Protein AF-A0A1H8UIX2-F1 (afdb_monomer_lite)

InterPro domains:
  IPR007048 IraD/Gp25-like [PF04965] (31-117)
  IPR017737 Type VI secretion system protein TssE1-like [TIGR03357] (7-130)

Organism: NCBI:txid406100

pLDDT: mean 77.69, std 15.23, range [30.88, 94.88]

Structure (mmCIF, N/CA/C/O backbone):
data_AF-A0A1H8UIX2-F1
#
_entry.id   AF-A0A1H8UIX2-F1
#
loop_
_atom_site.group_PDB
_atom_site.id
_atom_site.type_symbol
_atom_site.label_atom_id
_atom_site.label_alt_id
_atom_site.label_comp_id
_atom_site.label_asym_id
_atom_site.label_entity_id
_atom_site.label_seq_id
_atom_site.pdbx_PDB_ins_code
_atom_site.Cartn_x
_atom_site.Cartn_y
_atom_site.Cartn_z
_atom_site.occupancy
_atom_site.B_iso_or_equiv
_atom_site.auth_seq_id
_ato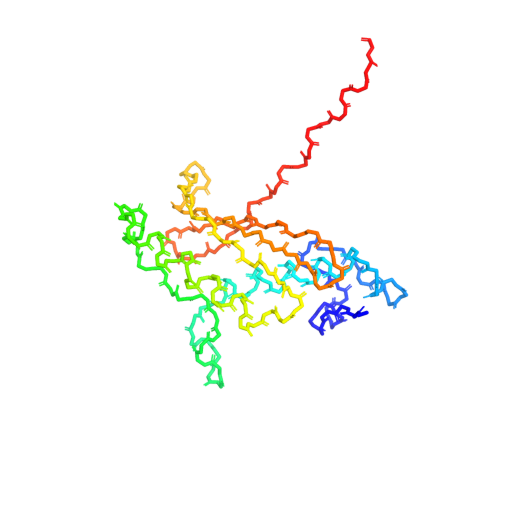m_site.auth_comp_id
_atom_site.auth_asym_id
_atom_site.auth_atom_id
_atom_site.pdbx_PDB_model_num
ATOM 1 N N . MET A 1 1 ? -16.730 3.463 13.232 1.00 57.88 1 MET A N 1
ATOM 2 C CA . MET A 1 1 ? -16.448 2.659 12.016 1.00 57.88 1 MET A CA 1
ATOM 3 C C . MET A 1 1 ? -15.723 1.382 12.441 1.00 57.88 1 MET A C 1
ATOM 5 O O . MET A 1 1 ? -15.169 1.386 13.530 1.00 57.88 1 MET A O 1
ATOM 9 N N . LYS A 1 2 ? -15.828 0.278 11.685 1.00 70.62 2 LYS A N 1
ATOM 10 C CA . LYS A 1 2 ? -15.485 -1.096 12.128 1.00 70.62 2 LYS A CA 1
ATOM 11 C C . LYS A 1 2 ? -14.322 -1.673 11.300 1.00 70.62 2 LYS A C 1
ATOM 13 O O . LYS A 1 2 ? -14.147 -1.251 10.156 1.00 70.62 2 LYS A O 1
ATOM 18 N N . ALA A 1 3 ? -13.564 -2.624 11.854 1.00 78.69 3 ALA A N 1
ATOM 19 C CA . ALA A 1 3 ? -12.547 -3.374 11.106 1.00 78.69 3 ALA A CA 1
ATOM 20 C C . ALA A 1 3 ? -13.123 -4.071 9.860 1.00 78.69 3 ALA A C 1
ATOM 22 O O . ALA A 1 3 ? -14.321 -4.362 9.784 1.00 78.69 3 ALA A O 1
ATOM 23 N N . GLY A 1 4 ? -12.249 -4.325 8.885 1.00 81.19 4 GLY A N 1
ATOM 24 C CA . GLY A 1 4 ? -12.585 -5.016 7.648 1.00 81.19 4 GLY A CA 1
ATOM 25 C C . GLY A 1 4 ? -13.013 -6.464 7.886 1.00 81.19 4 GLY A C 1
ATOM 26 O O . GLY A 1 4 ? -12.611 -7.106 8.855 1.00 81.19 4 GLY A O 1
ATOM 27 N N . ILE A 1 5 ? -13.827 -6.992 6.971 1.00 85.38 5 ILE A N 1
ATOM 28 C CA . ILE A 1 5 ? -14.383 -8.347 7.085 1.00 85.38 5 ILE A CA 1
ATOM 29 C C . ILE A 1 5 ? -13.296 -9.423 7.161 1.00 85.38 5 ILE A C 1
ATOM 31 O O . ILE A 1 5 ? -13.415 -10.354 7.951 1.00 85.38 5 ILE A O 1
ATOM 35 N N . LEU A 1 6 ? -12.222 -9.277 6.382 1.00 83.50 6 LEU A N 1
ATOM 36 C CA . LEU A 1 6 ? -11.149 -10.264 6.339 1.00 83.50 6 LEU A CA 1
ATOM 37 C C . LEU A 1 6 ? -10.416 -10.358 7.682 1.00 83.50 6 LEU A C 1
ATOM 39 O O . LEU A 1 6 ? -10.139 -11.460 8.139 1.00 83.50 6 LEU A O 1
ATOM 43 N N . ASP A 1 7 ? -10.177 -9.225 8.343 1.00 85.25 7 ASP A N 1
ATOM 44 C CA . ASP A 1 7 ? -9.498 -9.198 9.641 1.00 85.25 7 ASP A CA 1
ATOM 45 C C . ASP A 1 7 ? -10.371 -9.881 10.711 1.00 85.25 7 ASP A C 1
ATOM 47 O O . ASP A 1 7 ? -9.888 -10.696 11.495 1.00 85.25 7 ASP A O 1
ATOM 51 N N . VAL A 1 8 ? -11.687 -9.625 10.687 1.00 84.50 8 VAL A N 1
ATOM 52 C CA . VAL A 1 8 ? -12.661 -10.268 11.589 1.00 84.50 8 VAL A CA 1
ATOM 53 C C . VAL A 1 8 ? -12.724 -11.781 11.368 1.00 84.50 8 VAL A C 1
ATOM 55 O O . VAL A 1 8 ? -12.764 -12.529 12.341 1.00 84.50 8 VAL A O 1
ATOM 58 N N . LEU A 1 9 ? -12.717 -12.240 10.113 1.00 85.44 9 LEU A N 1
ATOM 59 C CA . LEU A 1 9 ? -12.748 -13.670 9.787 1.00 85.44 9 LEU A CA 1
ATOM 60 C C . LEU A 1 9 ? -11.449 -14.388 10.168 1.00 85.44 9 LEU A C 1
ATOM 62 O O . LEU A 1 9 ? -11.491 -15.534 10.604 1.00 85.44 9 LEU A O 1
ATOM 66 N N . LEU A 1 10 ? -10.303 -13.721 10.012 1.00 84.88 10 LEU A N 1
ATOM 67 C CA . LEU A 1 10 ? -8.999 -14.271 10.384 1.00 84.88 10 LEU A CA 1
ATOM 68 C C . LEU A 1 10 ? -8.712 -14.161 11.888 1.00 84.88 10 LEU A C 1
ATOM 70 O O . LEU A 1 10 ? -7.775 -14.795 12.370 1.00 84.88 10 LEU A O 1
ATOM 74 N N . GLY A 1 11 ? -9.471 -13.343 12.622 1.00 84.12 11 GLY A N 1
ATOM 75 C CA . GLY A 1 11 ? -9.232 -13.047 14.036 1.00 84.12 11 GLY A CA 1
ATOM 76 C C . GLY A 1 11 ? -7.938 -12.267 14.296 1.00 84.12 11 GLY A C 1
ATOM 77 O O . GLY A 1 11 ? -7.525 -12.133 15.447 1.00 84.12 11 GLY A O 1
ATOM 78 N N . ARG A 1 12 ? -7.284 -11.758 13.247 1.00 86.75 12 ARG A N 1
ATOM 79 C CA . ARG A 1 12 ? -6.022 -11.012 13.313 1.00 86.75 12 ARG A CA 1
ATOM 80 C C . ARG A 1 12 ? -5.892 -10.032 12.151 1.00 86.75 12 ARG A C 1
ATOM 82 O O . ARG A 1 12 ? -6.413 -10.285 11.064 1.00 86.75 12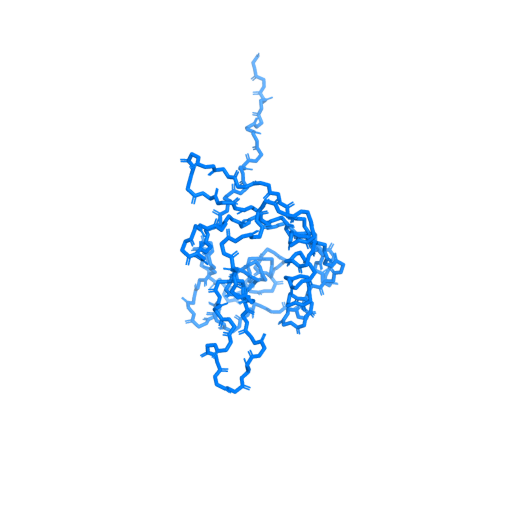 ARG A O 1
ATOM 89 N N . PHE A 1 13 ? -5.170 -8.945 12.384 1.00 86.25 13 PHE A N 1
ATOM 90 C CA . PHE A 1 13 ? -4.747 -7.999 11.358 1.00 86.25 13 PHE A CA 1
ATOM 91 C C . PHE A 1 13 ? -3.504 -8.505 10.614 1.00 86.25 13 PHE A C 1
ATOM 93 O O . PHE A 1 13 ? -2.886 -9.505 10.985 1.00 86.25 13 PHE A O 1
ATOM 100 N N . ASP A 1 14 ? -3.148 -7.807 9.535 1.00 80.38 14 ASP A N 1
ATOM 101 C CA . ASP A 1 14 ? -2.007 -8.153 8.676 1.00 80.38 14 ASP A CA 1
ATOM 102 C C . ASP A 1 14 ? -0.647 -8.039 9.391 1.00 80.38 14 ASP A C 1
ATOM 104 O O . ASP A 1 14 ? 0.297 -8.738 9.039 1.00 80.38 14 ASP A O 1
ATOM 108 N N . ASP A 1 15 ? -0.571 -7.204 10.429 1.00 76.69 15 ASP A N 1
ATOM 109 C CA . ASP A 1 15 ? 0.597 -7.036 11.305 1.00 76.69 15 ASP A CA 1
ATOM 110 C C . ASP A 1 15 ? 0.686 -8.102 12.419 1.00 76.69 15 ASP A C 1
ATOM 112 O O . ASP A 1 15 ? 1.605 -8.082 13.233 1.00 76.69 15 ASP A O 1
ATOM 116 N N . GLY A 1 16 ? -0.262 -9.045 12.467 1.00 80.12 16 GLY A N 1
ATOM 117 C CA . GLY A 1 16 ? -0.328 -10.101 13.477 1.00 80.12 16 GLY A CA 1
ATOM 118 C C . GLY A 1 16 ? -1.081 -9.724 14.755 1.00 80.12 16 GLY A C 1
ATOM 119 O O . GLY A 1 16 ? -1.307 -10.602 15.592 1.00 80.12 16 GLY A O 1
ATOM 120 N N . THR A 1 17 ? -1.532 -8.476 14.901 1.00 82.25 17 THR A N 1
ATOM 121 C CA . THR A 1 17 ? -2.328 -8.036 16.052 1.00 82.25 17 THR A CA 1
ATOM 122 C C . THR A 1 17 ? -3.657 -8.794 16.099 1.00 82.25 17 THR A C 1
ATOM 124 O O . THR A 1 17 ? -4.384 -8.859 15.106 1.00 82.25 17 THR A O 1
ATOM 127 N N . VAL A 1 18 ? -4.002 -9.374 17.253 1.00 84.62 18 VAL A N 1
ATOM 128 C CA . VAL A 1 18 ? -5.268 -10.105 17.436 1.00 84.62 18 VAL A CA 1
ATOM 129 C C . VAL A 1 18 ? -6.442 -9.131 17.388 1.00 84.62 18 VAL A C 1
ATOM 131 O O . VAL A 1 18 ? -6.420 -8.070 18.015 1.00 84.62 18 VAL A O 1
ATOM 134 N N . VAL A 1 19 ? -7.495 -9.502 16.663 1.00 81.62 19 VAL A N 1
ATOM 135 C CA . VAL A 1 19 ? -8.729 -8.717 16.626 1.00 81.62 19 VAL A CA 1
ATOM 136 C C . VAL A 1 19 ? -9.490 -8.934 17.929 1.00 81.62 19 VAL A C 1
ATOM 138 O O . VAL A 1 19 ? -10.138 -9.960 18.126 1.00 81.62 19 VAL A O 1
ATOM 141 N N . ASP A 1 20 ? -9.456 -7.942 18.813 1.00 78.56 20 ASP A N 1
ATOM 142 C CA . ASP A 1 20 ? -10.370 -7.888 19.951 1.00 78.56 20 ASP A CA 1
ATOM 143 C C . ASP A 1 20 ? -11.734 -7.354 19.486 1.00 78.56 20 ASP A C 1
ATOM 145 O O . ASP A 1 20 ? -11.868 -6.205 19.053 1.00 78.56 20 ASP A O 1
ATOM 149 N N . ALA A 1 21 ? -12.773 -8.182 19.613 1.00 69.81 21 ALA A N 1
ATOM 150 C CA . ALA A 1 21 ? -14.149 -7.826 19.278 1.00 69.81 21 ALA A CA 1
ATOM 151 C C . ALA A 1 21 ? -14.651 -6.567 20.015 1.00 69.81 21 ALA A C 1
ATOM 153 O O . ALA A 1 21 ? -15.522 -5.867 19.495 1.00 69.81 21 ALA A O 1
ATOM 154 N N . ARG A 1 22 ? -14.099 -6.255 21.197 1.00 68.81 22 ARG A N 1
ATOM 155 C CA . ARG A 1 22 ? -14.420 -5.047 21.975 1.00 68.81 22 ARG A CA 1
ATOM 156 C C . ARG A 1 22 ? -13.663 -3.805 21.503 1.00 68.81 22 ARG A C 1
ATOM 158 O O . ARG A 1 22 ? -14.173 -2.702 21.669 1.00 68.81 22 ARG A O 1
ATOM 165 N N . ALA A 1 23 ? -12.492 -3.972 20.888 1.00 66.25 23 ALA A N 1
ATOM 166 C CA . ALA A 1 23 ? -11.634 -2.879 20.415 1.00 66.25 23 ALA A CA 1
ATOM 167 C C . ALA A 1 23 ? -11.619 -2.723 18.881 1.00 66.25 23 ALA A C 1
ATOM 169 O O . ALA A 1 23 ? -10.870 -1.907 18.340 1.00 66.25 23 ALA A O 1
ATOM 170 N N . VAL A 1 24 ? -12.483 -3.456 18.171 1.00 69.06 24 VAL A N 1
ATOM 171 C CA . VAL A 1 24 ? -12.585 -3.483 16.699 1.00 69.06 24 VAL A CA 1
ATOM 172 C C . VAL A 1 24 ? -12.977 -2.136 16.068 1.00 69.06 24 VAL A C 1
ATOM 174 O O . VAL A 1 24 ? -12.914 -1.965 14.850 1.00 69.06 24 VAL A O 1
ATOM 177 N N . THR A 1 25 ? -13.430 -1.190 16.891 1.00 73.81 25 THR A N 1
ATOM 178 C CA . THR A 1 25 ? -13.774 0.187 16.511 1.00 73.81 25 THR A CA 1
ATOM 179 C C . THR A 1 25 ? -12.715 1.207 16.919 1.00 73.81 25 THR A C 1
ATOM 181 O O . THR A 1 25 ? -12.942 2.403 16.749 1.00 73.81 25 THR A O 1
ATOM 184 N N . SER A 1 26 ? -11.589 0.770 17.491 1.00 81.75 26 SER A N 1
ATOM 185 C CA . SER A 1 26 ? -10.499 1.678 17.842 1.00 81.75 26 SER A CA 1
ATOM 186 C C . SER A 1 26 ? -9.852 2.271 16.580 1.00 81.75 26 SER A C 1
ATOM 188 O O . SER A 1 26 ? -9.769 1.584 15.554 1.00 81.75 26 SER A O 1
ATOM 190 N N . PRO A 1 27 ? -9.346 3.517 16.640 1.00 80.31 27 PRO A N 1
ATOM 191 C CA . PRO A 1 27 ? -8.599 4.118 15.534 1.00 80.31 27 PRO A CA 1
ATOM 192 C C . PRO A 1 27 ? -7.411 3.261 15.084 1.00 80.31 27 PRO A C 1
ATOM 194 O O . PRO A 1 27 ? -7.153 3.120 13.892 1.00 80.31 27 PRO A O 1
ATOM 197 N N . HIS A 1 28 ? -6.731 2.615 16.034 1.00 83.31 28 HIS A N 1
ATOM 198 C CA . HIS A 1 28 ? -5.607 1.727 15.753 1.00 83.31 28 HIS A CA 1
ATOM 199 C C . HIS A 1 28 ? -6.033 0.479 14.962 1.00 83.31 28 HIS A C 1
ATOM 201 O O . HIS A 1 28 ? -5.444 0.181 13.925 1.00 83.31 28 HIS A O 1
ATOM 207 N N . ALA A 1 29 ? -7.110 -0.196 15.382 1.00 84.44 29 ALA A N 1
ATOM 208 C CA . ALA A 1 29 ? -7.682 -1.329 14.649 1.00 84.44 29 ALA A CA 1
ATOM 209 C C . ALA A 1 29 ? -8.118 -0.935 13.229 1.00 84.44 29 ALA A C 1
ATOM 211 O O . ALA A 1 29 ? -7.945 -1.692 12.272 1.00 84.44 29 ALA A O 1
ATOM 212 N N . GLN A 1 30 ? -8.674 0.268 13.075 1.00 86.69 30 GLN A N 1
ATOM 213 C CA . GLN A 1 30 ? -9.043 0.794 11.767 1.00 86.69 30 GLN A CA 1
ATOM 214 C C . GLN A 1 30 ? -7.811 1.033 10.886 1.00 86.69 30 GLN A C 1
ATOM 216 O O . GLN A 1 30 ? -7.815 0.624 9.724 1.00 86.69 30 GLN A O 1
ATOM 221 N N . LEU A 1 31 ? -6.758 1.648 11.428 1.00 88.94 31 LEU A N 1
ATOM 222 C CA . LEU A 1 31 ? -5.514 1.905 10.707 1.00 88.94 31 LEU A CA 1
ATOM 223 C C . LEU A 1 31 ? -4.845 0.601 10.252 1.00 88.94 31 LEU A C 1
ATOM 225 O O . LEU A 1 31 ? -4.490 0.480 9.079 1.00 88.94 31 LEU A O 1
ATOM 229 N N . ALA A 1 32 ? -4.737 -0.391 11.141 1.00 88.06 32 ALA A N 1
ATOM 230 C CA . ALA A 1 32 ? -4.180 -1.707 10.827 1.00 88.06 32 ALA A CA 1
ATOM 231 C C . ALA A 1 32 ? -4.987 -2.421 9.727 1.00 88.06 32 ALA A C 1
ATOM 233 O O . ALA A 1 32 ? -4.421 -2.929 8.758 1.00 88.06 32 ALA A O 1
ATOM 234 N N . SER A 1 33 ? -6.321 -2.380 9.817 1.00 90.38 33 SER A N 1
ATOM 235 C CA . SER A 1 33 ? -7.220 -2.943 8.801 1.00 90.38 33 SER A CA 1
ATOM 236 C C . SER A 1 33 ? -7.034 -2.300 7.423 1.00 90.38 33 SER A C 1
ATOM 238 O O . SER A 1 33 ? -6.975 -2.993 6.405 1.00 90.38 33 SER A O 1
ATOM 240 N N . VAL A 1 34 ? -6.946 -0.968 7.373 1.00 92.06 34 VAL A N 1
ATOM 241 C CA . VAL A 1 34 ? -6.781 -0.219 6.119 1.00 92.06 34 VAL A CA 1
ATOM 242 C C . VAL A 1 34 ? -5.397 -0.463 5.518 1.00 92.06 34 VAL A C 1
ATOM 244 O O . VAL A 1 34 ? -5.305 -0.751 4.327 1.00 92.06 34 VAL A O 1
ATOM 247 N N . ARG A 1 35 ? -4.330 -0.438 6.328 1.00 91.12 35 ARG A N 1
ATOM 248 C CA . ARG A 1 35 ? -2.969 -0.785 5.882 1.00 91.12 35 ARG A CA 1
ATOM 249 C C . ARG A 1 35 ? -2.917 -2.191 5.286 1.00 91.12 35 ARG A C 1
ATOM 251 O O . ARG A 1 35 ? -2.423 -2.362 4.173 1.00 91.12 35 ARG A O 1
ATOM 258 N N . GLY A 1 36 ? -3.499 -3.172 5.977 1.00 89.44 36 GLY A N 1
ATOM 259 C CA . GLY A 1 36 ? -3.586 -4.546 5.487 1.00 89.44 36 GLY A CA 1
ATOM 260 C C . GLY A 1 36 ? -4.371 -4.658 4.179 1.00 89.44 36 GLY A C 1
ATOM 261 O O . GLY A 1 36 ? -3.969 -5.382 3.270 1.00 89.44 36 GLY A O 1
ATOM 262 N N . HIS A 1 37 ? -5.470 -3.914 4.033 1.00 91.12 37 HIS A N 1
ATOM 263 C CA . HIS A 1 37 ? -6.224 -3.909 2.783 1.00 91.12 37 HIS A CA 1
ATOM 264 C C . HIS A 1 37 ? -5.440 -3.284 1.621 1.00 91.12 37 HIS A C 1
ATOM 266 O O . HIS A 1 37 ? -5.353 -3.910 0.567 1.00 91.12 37 HIS A O 1
ATOM 272 N N . ILE A 1 38 ? -4.815 -2.118 1.814 1.00 90.62 38 ILE A N 1
ATOM 273 C CA . ILE A 1 38 ? -3.992 -1.463 0.781 1.00 90.62 38 ILE A CA 1
ATOM 274 C C . ILE A 1 38 ? -2.835 -2.372 0.352 1.00 90.62 38 ILE A C 1
ATOM 276 O O . ILE A 1 38 ? -2.592 -2.537 -0.843 1.00 90.62 38 ILE A O 1
ATOM 280 N N . ARG A 1 39 ? -2.164 -3.031 1.306 1.00 87.62 39 ARG A N 1
ATOM 281 C CA . ARG A 1 39 ? -1.106 -4.003 1.002 1.00 87.62 39 ARG A CA 1
ATOM 282 C C . ARG A 1 39 ? -1.624 -5.132 0.113 1.00 87.62 39 ARG A C 1
ATOM 284 O O . ARG A 1 39 ? -1.004 -5.438 -0.904 1.00 87.62 39 ARG A O 1
ATOM 291 N N . ARG A 1 40 ? -2.766 -5.737 0.458 1.00 86.12 40 ARG A N 1
ATOM 292 C CA . ARG A 1 40 ? -3.380 -6.815 -0.340 1.00 86.12 40 ARG A CA 1
ATOM 293 C C . ARG A 1 40 ? -3.780 -6.338 -1.731 1.00 86.12 40 ARG A C 1
ATOM 295 O O . ARG A 1 40 ? -3.534 -7.051 -2.695 1.00 86.12 40 ARG A O 1
ATOM 302 N N . LEU A 1 41 ? -4.334 -5.133 -1.835 1.00 88.38 41 LEU A N 1
ATOM 303 C CA . LEU A 1 41 ? -4.738 -4.525 -3.099 1.00 88.38 41 LEU A CA 1
ATOM 304 C C . LEU A 1 41 ? -3.547 -4.353 -4.053 1.00 88.38 41 LEU A C 1
ATOM 306 O O . LEU A 1 41 ? -3.649 -4.691 -5.225 1.00 88.38 41 LEU A O 1
ATOM 310 N N . ILE A 1 42 ? -2.406 -3.893 -3.541 1.00 83.25 42 ILE A N 1
ATOM 311 C CA . ILE A 1 42 ? -1.180 -3.707 -4.333 1.00 83.25 42 ILE A CA 1
ATOM 312 C C . ILE A 1 42 ? -0.498 -5.046 -4.642 1.00 83.25 42 ILE A C 1
ATOM 314 O O . ILE A 1 42 ? 0.138 -5.195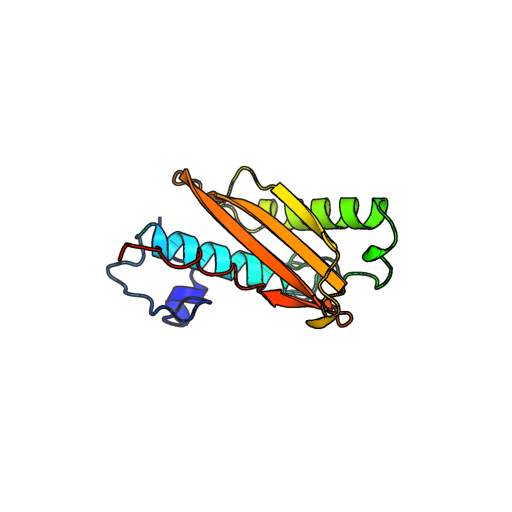 -5.679 1.00 83.25 42 ILE A O 1
ATOM 318 N N . SER A 1 43 ? -0.656 -6.037 -3.762 1.00 80.69 43 SER A N 1
ATOM 319 C CA . SER A 1 43 ? -0.117 -7.391 -3.959 1.00 80.69 43 SER A CA 1
ATOM 320 C C . SER A 1 43 ? -0.933 -8.247 -4.914 1.00 80.69 43 SER A C 1
ATOM 322 O O . SER A 1 43 ? -0.415 -9.212 -5.475 1.00 80.69 43 SER A O 1
ATOM 324 N N . ALA A 1 44 ? -2.208 -7.925 -5.101 1.00 81.69 44 ALA A N 1
ATOM 325 C CA . ALA A 1 44 ? -3.042 -8.611 -6.062 1.00 81.69 44 ALA A CA 1
ATOM 326 C C . ALA A 1 44 ? -2.624 -8.223 -7.484 1.00 81.69 44 ALA A C 1
ATOM 328 O O . ALA A 1 44 ? -2.453 -7.049 -7.803 1.00 81.69 44 ALA A O 1
ATOM 329 N N . ARG A 1 45 ? -2.504 -9.219 -8.365 1.00 76.75 45 ARG A N 1
ATOM 330 C CA . ARG A 1 45 ? -2.335 -8.981 -9.801 1.00 76.75 45 ARG A CA 1
ATOM 331 C C . ARG A 1 45 ? -3.656 -8.517 -10.402 1.00 76.75 45 ARG A C 1
ATOM 333 O O . ARG A 1 45 ? -4.685 -9.162 -10.168 1.00 76.75 45 ARG A O 1
ATOM 340 N N . GLN A 1 46 ? -3.615 -7.455 -11.206 1.00 78.44 46 GLN A N 1
ATOM 341 C CA . GLN A 1 46 ? -4.782 -7.014 -11.963 1.00 78.44 46 GLN A CA 1
ATOM 342 C C . GLN A 1 46 ? -5.362 -8.161 -12.808 1.00 78.44 46 GLN A C 1
ATOM 344 O O . GLN A 1 46 ? -4.621 -8.928 -13.426 1.00 78.44 46 GLN A O 1
ATOM 349 N N . GLY A 1 47 ? -6.689 -8.310 -12.800 1.00 74.31 47 GLY A N 1
ATOM 350 C CA . GLY A 1 47 ? -7.387 -9.388 -13.510 1.00 74.31 47 GLY A CA 1
ATOM 351 C C . GLY A 1 47 ? -7.413 -10.741 -12.786 1.00 74.31 47 GLY A C 1
ATOM 352 O O . GLY A 1 47 ? -7.968 -11.700 -13.318 1.00 74.31 47 GLY A O 1
ATOM 353 N N . SER A 1 48 ? -6.865 -10.841 -11.567 1.00 77.56 48 SER A N 1
ATOM 354 C CA . SER A 1 48 ? -6.943 -12.067 -10.750 1.00 77.56 48 SER A CA 1
ATOM 355 C C . SER A 1 48 ? -8.363 -12.393 -10.270 1.00 77.56 48 SER A C 1
ATOM 357 O O . SER A 1 48 ? -8.681 -13.557 -10.020 1.00 77.56 48 SER A O 1
ATOM 359 N N . LEU A 1 49 ? -9.237 -11.387 -10.177 1.00 77.62 49 LEU A N 1
ATOM 360 C CA . LEU A 1 49 ? -10.654 -11.553 -9.864 1.00 77.62 49 LEU A CA 1
ATOM 361 C C . LEU A 1 49 ? -11.490 -11.433 -11.142 1.00 77.62 49 LEU A C 1
ATOM 363 O O . LEU A 1 49 ? -11.667 -10.345 -11.681 1.00 77.62 49 LEU A O 1
ATOM 367 N N . VAL A 1 50 ? -12.074 -12.550 -11.588 1.00 77.94 50 VAL A N 1
ATOM 368 C CA . VAL A 1 50 ? -12.871 -12.632 -12.834 1.00 77.94 50 VAL A CA 1
ATOM 369 C C . VAL A 1 50 ? -14.016 -11.610 -12.881 1.00 77.94 50 VAL A C 1
ATOM 371 O O . VAL A 1 50 ? -14.333 -11.077 -13.937 1.00 77.94 50 VAL A O 1
ATOM 374 N N . HIS A 1 51 ? -14.636 -11.323 -11.736 1.00 81.88 51 HIS A N 1
ATOM 375 C CA . HIS A 1 51 ? -15.766 -10.395 -11.619 1.00 81.88 51 HIS A CA 1
ATOM 376 C C . HIS A 1 51 ? -15.345 -8.945 -11.323 1.00 81.88 51 HIS A C 1
ATOM 378 O O . HIS A 1 51 ? -16.201 -8.067 -11.263 1.00 81.88 51 HIS A O 1
ATOM 384 N N . MET A 1 52 ? -14.051 -8.689 -11.114 1.00 81.06 52 MET A N 1
ATOM 385 C CA . MET A 1 52 ? -13.503 -7.359 -10.851 1.00 81.06 52 MET A CA 1
ATOM 386 C C . MET A 1 52 ? -12.143 -7.229 -11.556 1.00 81.06 52 MET A C 1
ATOM 388 O O . MET A 1 52 ? -11.099 -7.288 -10.906 1.00 81.06 52 MET A O 1
ATOM 392 N N . PRO A 1 53 ? -12.137 -7.080 -12.894 1.00 78.44 53 PRO A N 1
ATOM 393 C CA . PRO A 1 53 ? -10.909 -7.104 -13.690 1.00 78.44 53 PRO A CA 1
ATOM 394 C C . PRO A 1 53 ? -9.963 -5.937 -13.374 1.00 78.44 53 PRO A C 1
ATOM 396 O O . PRO A 1 53 ? -8.765 -6.032 -13.624 1.00 78.44 53 PRO A O 1
ATOM 399 N N . GLU A 1 54 ? -10.490 -4.855 -12.803 1.00 77.75 54 GLU A N 1
ATOM 400 C CA . GLU A 1 54 ? -9.728 -3.679 -12.373 1.00 77.75 54 GLU A CA 1
ATOM 401 C C . GLU A 1 54 ? -9.098 -3.843 -10.977 1.00 77.75 54 GLU A C 1
ATOM 403 O O . GLU A 1 54 ? -8.320 -2.991 -10.561 1.00 77.75 54 GLU A O 1
ATOM 408 N N . TYR A 1 55 ? -9.392 -4.933 -10.253 1.00 80.12 55 TYR A N 1
ATOM 409 C CA . TYR A 1 55 ? -8.817 -5.184 -8.932 1.00 80.12 55 TYR A CA 1
ATOM 410 C C . TYR A 1 55 ? -7.388 -5.710 -9.026 1.00 80.12 55 TYR A C 1
ATOM 412 O O . TYR A 1 55 ? -7.145 -6.742 -9.655 1.00 80.12 55 TYR A O 1
ATOM 420 N N . GLY A 1 56 ? -6.483 -5.057 -8.303 1.00 76.56 56 GLY A N 1
ATOM 421 C CA . GLY A 1 56 ? -5.065 -5.396 -8.235 1.00 76.56 56 GLY A CA 1
ATOM 422 C C . GLY A 1 56 ? -4.183 -4.347 -8.901 1.00 76.56 56 GLY A C 1
ATOM 423 O O . GLY A 1 56 ? -4.651 -3.548 -9.709 1.00 76.56 56 GLY A O 1
ATOM 424 N N . ALA A 1 57 ? -2.896 -4.343 -8.563 1.00 75.50 57 ALA A N 1
ATOM 425 C CA . ALA A 1 57 ? -1.940 -3.472 -9.228 1.00 75.50 57 ALA A CA 1
ATOM 426 C C . ALA A 1 57 ? -1.765 -3.899 -10.697 1.00 75.50 57 ALA A C 1
ATOM 428 O O . ALA A 1 57 ? -1.618 -5.105 -10.964 1.00 75.50 57 ALA A O 1
ATOM 429 N N . PRO A 1 58 ? -1.754 -2.947 -11.653 1.00 68.62 58 PRO A N 1
ATOM 430 C CA . PRO A 1 58 ? -1.291 -3.242 -13.000 1.00 68.62 58 PRO A CA 1
ATOM 431 C C . PRO A 1 58 ? 0.130 -3.786 -12.877 1.00 68.62 58 PRO A C 1
ATOM 433 O O . PRO A 1 58 ? 0.969 -3.207 -12.185 1.00 68.62 58 PRO A O 1
ATOM 436 N N . GLY A 1 59 ? 0.376 -4.956 -13.471 1.00 63.44 59 GLY A N 1
ATOM 437 C CA . GLY A 1 59 ? 1.693 -5.581 -13.399 1.00 63.44 59 GLY A CA 1
ATOM 438 C C . GLY A 1 59 ? 2.751 -4.594 -13.877 1.00 63.44 59 GLY A C 1
ATOM 439 O O . GLY A 1 59 ? 2.523 -3.919 -14.873 1.00 63.44 59 GLY A O 1
ATOM 440 N N . LEU A 1 60 ? 3.878 -4.503 -13.173 1.00 58.00 60 LEU A N 1
ATOM 441 C CA . LEU A 1 60 ? 5.022 -3.712 -13.611 1.00 58.00 60 LEU A CA 1
ATOM 442 C C . LEU A 1 60 ? 5.691 -4.400 -14.807 1.00 58.00 60 LEU A C 1
ATOM 444 O O . LEU A 1 60 ? 6.200 -5.512 -14.650 1.00 58.00 60 LEU A O 1
ATOM 448 N N . PRO A 1 61 ? 5.797 -3.774 -15.988 1.00 54.28 61 PRO A N 1
ATOM 449 C CA . PRO A 1 61 ? 6.897 -4.080 -16.883 1.00 54.28 61 PRO A CA 1
ATOM 450 C C . PRO A 1 61 ? 8.213 -3.802 -16.155 1.00 54.28 61 PRO A C 1
ATOM 452 O O . PRO A 1 61 ? 8.371 -2.755 -15.530 1.00 54.28 61 PRO A O 1
ATOM 455 N N . ALA A 1 62 ? 9.183 -4.707 -16.277 1.00 50.78 62 ALA A N 1
ATOM 456 C CA . ALA A 1 62 ? 10.518 -4.588 -15.674 1.00 50.78 62 ALA A CA 1
ATOM 457 C C . ALA A 1 62 ? 11.275 -3.282 -16.033 1.00 50.78 62 ALA A C 1
ATOM 459 O O . ALA A 1 62 ? 12.314 -2.990 -15.460 1.00 50.78 62 ALA A O 1
ATOM 460 N N . VAL A 1 63 ? 10.742 -2.484 -16.965 1.00 51.56 63 VAL A N 1
ATOM 461 C CA . VAL A 1 63 ? 11.325 -1.260 -17.540 1.00 51.56 63 VAL A CA 1
ATOM 462 C C . VAL A 1 63 ? 10.888 0.025 -16.797 1.00 51.56 63 VAL A C 1
ATOM 464 O O . VAL A 1 63 ? 11.270 1.125 -17.182 1.00 51.56 63 VAL A O 1
ATOM 467 N N . TYR A 1 64 ? 10.069 -0.065 -15.739 1.00 57.34 64 TYR A N 1
ATOM 468 C CA . TYR A 1 64 ? 9.457 1.121 -15.106 1.00 57.34 64 TYR A CA 1
ATOM 469 C C . TYR A 1 64 ? 10.414 1.997 -14.280 1.00 57.34 64 TYR A C 1
ATOM 471 O O . TYR A 1 64 ? 10.112 3.166 -14.042 1.00 57.34 64 TYR A O 1
ATOM 479 N N . SER A 1 65 ? 11.560 1.464 -13.859 1.00 57.72 65 SER A N 1
ATOM 480 C CA . SER A 1 65 ? 12.487 2.145 -12.942 1.00 57.72 65 SER A CA 1
ATOM 481 C C . SER A 1 65 ? 13.418 3.136 -13.642 1.00 57.72 65 SER A C 1
ATOM 483 O O . SER A 1 65 ? 13.804 4.140 -13.050 1.00 57.72 65 SER A O 1
ATOM 485 N N . ASP A 1 66 ? 13.742 2.883 -14.913 1.00 58.59 66 ASP A N 1
ATOM 486 C CA . ASP A 1 66 ? 14.753 3.647 -15.659 1.00 58.59 66 ASP A CA 1
ATOM 487 C C . ASP A 1 66 ? 14.163 4.843 -16.425 1.00 58.59 66 ASP A C 1
ATOM 489 O O . ASP A 1 66 ? 14.890 5.627 -17.037 1.00 58.59 66 ASP A O 1
ATOM 493 N N . ILE A 1 67 ? 12.834 5.003 -16.405 1.00 64.06 67 ILE A N 1
ATOM 494 C CA . ILE A 1 67 ? 12.123 6.026 -17.177 1.00 64.06 67 ILE A CA 1
ATOM 495 C C . ILE A 1 67 ? 11.261 6.878 -16.229 1.00 64.06 67 ILE A C 1
ATOM 497 O O . ILE A 1 67 ? 10.260 6.380 -15.712 1.00 64.06 67 ILE A O 1
ATOM 501 N N . PRO A 1 68 ? 11.549 8.186 -16.058 1.00 66.62 68 PRO A N 1
ATOM 502 C CA . PRO A 1 68 ? 10.774 9.077 -15.181 1.00 66.62 68 PRO A CA 1
ATOM 503 C C . PRO A 1 68 ? 9.267 9.116 -15.478 1.00 66.62 68 PRO A C 1
ATOM 505 O O . PRO A 1 68 ? 8.445 9.310 -14.588 1.00 66.62 68 PRO A O 1
ATOM 508 N N . TYR A 1 69 ? 8.882 8.926 -16.742 1.00 65.19 69 TYR A N 1
ATOM 509 C CA . TYR A 1 69 ? 7.476 8.860 -17.139 1.00 65.19 69 TYR A CA 1
ATOM 510 C C . TYR A 1 69 ? 6.777 7.598 -16.612 1.00 65.19 69 TYR A C 1
ATOM 512 O O . TYR A 1 69 ? 5.614 7.647 -16.218 1.00 65.19 69 TYR A O 1
ATOM 520 N N . ALA A 1 70 ? 7.492 6.473 -16.574 1.00 70.69 70 ALA A N 1
ATOM 521 C CA . ALA A 1 70 ? 6.947 5.201 -16.129 1.00 70.69 70 ALA A CA 1
ATOM 522 C C . ALA A 1 70 ? 6.722 5.191 -14.607 1.00 70.69 70 ALA A C 1
ATOM 524 O O . ALA A 1 70 ? 5.676 4.733 -14.149 1.00 70.69 70 ALA A O 1
ATOM 525 N N . SER A 1 71 ? 7.625 5.789 -13.822 1.00 77.00 71 SER A N 1
ATOM 526 C CA . SER A 1 71 ? 7.426 5.953 -12.376 1.00 77.00 71 SER A CA 1
ATOM 527 C C . SER A 1 71 ? 6.237 6.867 -12.048 1.00 77.00 71 SER A C 1
ATOM 529 O O . SER A 1 71 ? 5.435 6.539 -11.175 1.00 77.00 71 SER A O 1
ATOM 531 N N . ALA A 1 72 ? 6.049 7.963 -12.790 1.00 81.12 72 ALA A N 1
ATOM 532 C CA . ALA A 1 72 ? 4.879 8.829 -12.631 1.00 81.12 72 ALA A CA 1
ATOM 533 C C . ALA A 1 72 ? 3.562 8.103 -12.971 1.00 81.12 72 ALA A C 1
ATOM 535 O O . ALA A 1 72 ? 2.590 8.211 -12.223 1.00 81.12 72 ALA A O 1
ATOM 536 N N . ALA A 1 73 ? 3.539 7.327 -14.062 1.00 82.75 73 ALA A N 1
ATOM 537 C CA . ALA A 1 73 ? 2.377 6.527 -14.451 1.00 82.75 73 ALA A CA 1
ATOM 538 C C . ALA A 1 73 ? 2.033 5.464 -13.395 1.00 82.75 73 ALA A C 1
ATOM 540 O O . ALA A 1 73 ? 0.876 5.343 -13.001 1.00 82.75 73 ALA A O 1
ATOM 541 N N . LEU A 1 74 ? 3.041 4.760 -12.868 1.00 83.31 74 LEU A N 1
ATOM 542 C CA . LEU A 1 74 ? 2.860 3.797 -11.782 1.00 83.31 74 LEU A CA 1
ATOM 543 C C . LEU A 1 74 ? 2.276 4.448 -10.525 1.00 83.31 74 LEU A C 1
ATOM 545 O O . LEU A 1 74 ? 1.342 3.913 -9.928 1.00 83.31 74 LEU A O 1
ATOM 549 N N . GLY A 1 75 ? 2.816 5.599 -10.120 1.00 87.56 75 GLY A N 1
ATOM 550 C CA . GLY A 1 75 ? 2.307 6.336 -8.966 1.00 87.56 75 GLY A CA 1
ATOM 551 C C . GLY A 1 75 ? 0.830 6.696 -9.130 1.00 87.56 75 GLY A C 1
ATOM 552 O O . GLY A 1 75 ? 0.036 6.486 -8.213 1.00 87.56 75 GLY A O 1
ATOM 553 N N . GLU A 1 76 ? 0.444 7.166 -10.317 1.00 88.56 76 GLU A N 1
ATOM 554 C CA . GLU A 1 76 ? -0.942 7.515 -10.638 1.00 88.56 76 GLU A CA 1
ATOM 555 C C . GLU A 1 76 ? -1.870 6.291 -10.677 1.00 88.56 76 GLU A C 1
ATOM 557 O O . GLU A 1 76 ? -2.991 6.345 -10.165 1.00 88.56 76 GLU A O 1
ATOM 562 N N . ASP A 1 77 ? -1.404 5.171 -11.225 1.00 86.81 77 ASP A N 1
ATOM 563 C CA . ASP A 1 77 ? -2.157 3.919 -11.257 1.00 86.81 77 ASP A CA 1
ATOM 564 C C . ASP A 1 77 ? -2.424 3.389 -9.844 1.00 86.81 77 ASP A C 1
ATOM 566 O O . ASP A 1 77 ? -3.568 3.075 -9.505 1.00 86.81 77 ASP A O 1
ATOM 570 N N . VAL A 1 78 ? -1.400 3.366 -8.984 1.00 88.94 78 VAL A N 1
ATOM 571 C CA . VAL A 1 78 ? -1.540 2.967 -7.575 1.00 88.94 78 VAL A CA 1
ATOM 572 C C . VAL A 1 78 ? -2.454 3.936 -6.829 1.00 88.94 78 VAL A C 1
ATOM 574 O O . VAL A 1 78 ? -3.328 3.505 -6.073 1.00 88.94 78 VAL A O 1
ATOM 577 N N . ARG A 1 79 ? -2.317 5.247 -7.063 1.00 92.38 79 ARG A N 1
ATOM 578 C CA . ARG A 1 79 ? -3.184 6.263 -6.453 1.00 92.38 79 ARG A CA 1
ATOM 579 C C . ARG A 1 79 ? -4.649 6.027 -6.821 1.00 92.38 79 ARG A C 1
ATOM 581 O O . ARG A 1 79 ? -5.512 6.035 -5.938 1.00 92.38 79 ARG A O 1
ATOM 588 N N . ARG A 1 80 ? -4.940 5.796 -8.105 1.00 90.75 80 ARG A N 1
ATOM 589 C CA . ARG A 1 80 ? -6.293 5.509 -8.608 1.00 90.75 80 ARG A CA 1
ATOM 590 C C . ARG A 1 80 ? -6.838 4.207 -8.033 1.00 90.75 80 ARG A C 1
ATOM 592 O O . ARG A 1 80 ? -7.985 4.188 -7.588 1.00 90.75 80 ARG A O 1
ATOM 599 N N . LEU A 1 81 ? -6.018 3.162 -7.973 1.00 90.44 81 LEU A N 1
ATOM 600 C CA . LEU A 1 81 ? -6.378 1.869 -7.398 1.00 90.44 81 LEU A CA 1
ATOM 601 C C . LEU A 1 81 ? -6.799 2.007 -5.926 1.00 90.44 81 LEU A C 1
ATOM 603 O O . LEU A 1 81 ? -7.905 1.610 -5.556 1.00 90.44 81 LEU A O 1
ATOM 607 N N . VAL A 1 82 ? -5.962 2.642 -5.097 1.00 91.88 82 VAL A N 1
ATOM 608 C CA . VAL A 1 82 ? -6.253 2.870 -3.671 1.00 91.88 82 VAL A CA 1
ATOM 609 C C . VAL A 1 82 ? -7.498 3.740 -3.495 1.00 91.88 82 VAL A C 1
ATOM 611 O O . VAL A 1 82 ? -8.378 3.394 -2.710 1.00 91.88 82 VAL A O 1
ATOM 614 N N . THR A 1 83 ? -7.620 4.828 -4.259 1.00 93.12 83 THR A N 1
ATOM 615 C CA . THR A 1 83 ? -8.779 5.737 -4.176 1.00 93.12 83 THR A CA 1
ATOM 616 C C . THR A 1 83 ? -10.091 5.042 -4.553 1.00 93.12 83 THR A C 1
ATOM 618 O O . THR A 1 83 ? -11.136 5.350 -3.983 1.00 93.12 83 THR A O 1
ATOM 621 N N . THR A 1 84 ? -10.045 4.102 -5.500 1.00 91.88 84 THR A N 1
ATOM 622 C CA . THR A 1 84 ? -11.230 3.391 -6.002 1.00 91.88 84 THR A CA 1
ATOM 623 C C . THR A 1 84 ? -11.674 2.279 -5.055 1.00 91.88 84 THR A C 1
ATOM 625 O O . THR A 1 84 ? -12.869 2.125 -4.806 1.00 91.88 84 THR A O 1
ATOM 628 N N . HIS A 1 85 ? -10.730 1.508 -4.506 1.00 91.12 85 HIS A N 1
ATOM 629 C CA . HIS A 1 85 ? -11.053 0.294 -3.750 1.00 91.12 85 HIS A CA 1
ATOM 630 C C . HIS A 1 85 ? -10.989 0.451 -2.227 1.00 91.12 85 HIS A C 1
ATOM 632 O O . HIS A 1 85 ? -11.562 -0.380 -1.526 1.00 91.12 85 HIS A O 1
ATOM 638 N N . GLU A 1 86 ? -10.352 1.494 -1.687 1.00 92.00 86 GLU A N 1
ATOM 639 C CA . GLU A 1 86 ? -10.319 1.764 -0.246 1.00 92.00 86 GLU A CA 1
ATOM 640 C C . GLU A 1 86 ? -11.101 3.046 0.104 1.00 92.00 86 GLU A C 1
ATOM 642 O O . GLU A 1 86 ? -10.524 4.113 0.312 1.00 92.00 86 GLU A O 1
ATOM 647 N N . PRO A 1 87 ? -12.441 2.982 0.220 1.00 91.50 87 PRO A N 1
ATOM 648 C CA . PRO A 1 87 ? -13.264 4.166 0.463 1.00 91.50 87 PRO A CA 1
ATOM 649 C C . PRO A 1 87 ? -13.034 4.804 1.842 1.00 91.50 87 PRO A C 1
ATOM 651 O O . PRO A 1 87 ? -13.523 5.911 2.081 1.00 91.50 87 PRO A O 1
ATOM 654 N N . ARG A 1 88 ? -12.335 4.130 2.771 1.00 92.94 88 ARG A N 1
ATOM 655 C CA . ARG A 1 88 ? -12.057 4.642 4.126 1.00 92.94 88 ARG A CA 1
ATOM 656 C C . ARG A 1 88 ? -10.909 5.655 4.159 1.00 92.94 88 ARG A C 1
ATOM 658 O O . ARG A 1 88 ? -10.782 6.350 5.171 1.00 92.94 88 ARG A O 1
ATOM 665 N N . VAL A 1 89 ? -10.116 5.767 3.091 1.00 93.69 89 VAL A N 1
ATOM 666 C CA . VAL A 1 89 ? -9.059 6.782 2.959 1.00 93.69 89 VAL A CA 1
ATOM 667 C C . VAL A 1 89 ? -9.507 7.986 2.127 1.00 93.69 89 VAL A C 1
ATOM 669 O O . VAL A 1 89 ? -10.492 7.942 1.389 1.00 93.69 89 VAL A O 1
ATOM 672 N N . ARG A 1 90 ? -8.775 9.087 2.276 1.00 93.88 90 ARG A N 1
ATOM 673 C CA . ARG A 1 90 ? -8.853 10.328 1.499 1.00 93.88 90 ARG A CA 1
ATOM 674 C C . ARG A 1 90 ? -7.446 10.909 1.337 1.00 93.88 90 ARG A C 1
ATOM 676 O O . ARG A 1 90 ? -6.520 10.458 2.010 1.00 93.88 90 ARG A O 1
ATOM 683 N N . ASP A 1 91 ? -7.313 11.909 0.469 1.00 94.12 91 ASP A N 1
ATOM 684 C CA . ASP A 1 91 ? -6.062 12.654 0.254 1.00 94.12 91 ASP A CA 1
ATOM 685 C C . ASP A 1 9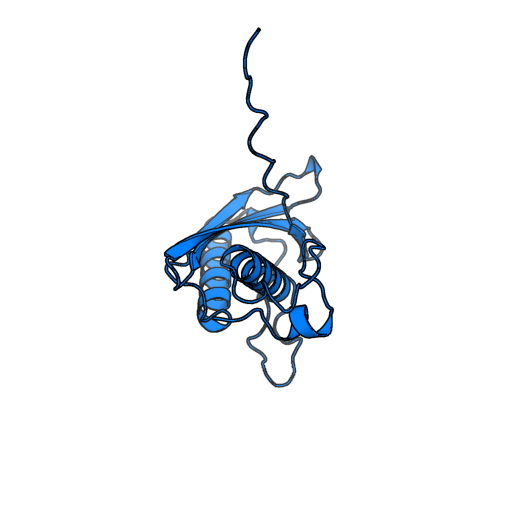1 ? -4.872 11.732 -0.060 1.00 94.12 91 ASP A C 1
ATOM 687 O O . ASP A 1 91 ? -3.793 11.852 0.514 1.00 94.12 91 ASP A O 1
ATOM 691 N N . VAL A 1 92 ? -5.108 10.756 -0.943 1.00 94.88 92 VAL A N 1
ATOM 692 C CA . VAL A 1 92 ? -4.120 9.736 -1.305 1.00 94.88 92 VAL A CA 1
ATOM 693 C C . VAL A 1 92 ? -3.027 10.360 -2.170 1.00 94.88 92 VAL A C 1
ATOM 695 O O . VAL A 1 92 ? -3.292 10.830 -3.279 1.00 94.88 92 VAL A O 1
ATOM 698 N N . ALA A 1 93 ? -1.797 10.300 -1.677 1.00 94.12 93 ALA A N 1
ATOM 699 C CA . ALA A 1 93 ? -0.576 10.664 -2.370 1.00 94.12 93 ALA A CA 1
ATOM 700 C C . ALA A 1 93 ? 0.324 9.431 -2.493 1.00 94.12 93 ALA A C 1
ATOM 702 O O . ALA A 1 93 ? 0.479 8.660 -1.545 1.00 94.12 93 ALA A O 1
ATOM 703 N N . VAL A 1 94 ? 0.921 9.249 -3.668 1.00 92.12 94 VAL A N 1
ATOM 704 C CA . VAL A 1 94 ? 1.840 8.143 -3.940 1.00 92.12 94 VAL A CA 1
ATOM 705 C C . VAL A 1 94 ? 3.118 8.718 -4.522 1.00 92.12 94 VAL A C 1
ATOM 707 O O . VAL A 1 94 ? 3.077 9.444 -5.514 1.00 92.12 94 VAL A O 1
ATOM 710 N N . THR A 1 95 ? 4.243 8.365 -3.913 1.00 90.50 95 THR A N 1
ATOM 711 C CA . THR A 1 95 ? 5.579 8.695 -4.402 1.00 90.50 95 THR A CA 1
ATOM 712 C C . THR A 1 95 ? 6.285 7.407 -4.785 1.00 90.50 95 THR A C 1
ATOM 714 O O . THR A 1 95 ? 6.298 6.447 -4.014 1.00 90.50 95 THR A O 1
ATOM 717 N N . VAL A 1 96 ? 6.870 7.394 -5.979 1.00 87.44 96 VAL A N 1
ATOM 718 C CA . VAL A 1 96 ? 7.699 6.289 -6.460 1.00 87.44 96 VAL A CA 1
ATOM 719 C C . VAL A 1 96 ? 9.158 6.667 -6.265 1.00 87.44 96 VAL A C 1
ATOM 721 O O . VAL A 1 96 ? 9.593 7.730 -6.702 1.00 87.44 96 VAL A O 1
ATOM 724 N N . GLU A 1 97 ? 9.902 5.796 -5.602 1.00 86.69 97 GLU A N 1
ATOM 725 C CA . GLU A 1 97 ? 11.311 5.974 -5.284 1.00 86.69 97 GLU A CA 1
ATOM 726 C C . GLU A 1 97 ? 12.131 4.801 -5.825 1.00 86.69 97 GLU A C 1
ATOM 728 O O . GLU A 1 97 ? 11.590 3.704 -6.027 1.00 86.69 97 GLU A O 1
ATOM 733 N N . PRO A 1 98 ? 13.442 4.996 -6.038 1.00 81.75 98 PRO A N 1
ATOM 734 C CA . PRO A 1 98 ? 14.343 3.887 -6.306 1.00 81.75 98 PRO A CA 1
ATOM 735 C C . PRO A 1 98 ? 14.217 2.798 -5.231 1.00 81.75 98 PRO A C 1
ATOM 737 O O . PRO A 1 98 ? 14.062 3.076 -4.037 1.00 81.75 98 PRO A O 1
ATOM 740 N N . GLY A 1 99 ? 14.253 1.539 -5.661 1.00 78.31 99 GLY A N 1
ATOM 741 C CA . GLY A 1 99 ? 14.350 0.407 -4.750 1.00 78.31 99 GLY A CA 1
ATOM 742 C C . GLY A 1 99 ? 15.693 0.367 -4.022 1.00 78.31 99 GLY A C 1
ATOM 743 O O . GLY A 1 99 ? 16.624 1.094 -4.357 1.00 78.31 99 GLY A O 1
ATOM 744 N N . CYS A 1 100 ? 15.786 -0.512 -3.028 1.00 79.31 100 CYS A N 1
ATOM 745 C CA . CYS A 1 100 ? 17.036 -0.885 -2.369 1.00 79.31 100 CYS A CA 1
ATOM 746 C C . CYS A 1 100 ? 17.525 -2.213 -2.980 1.00 79.31 100 CYS A C 1
ATOM 748 O O . CYS A 1 100 ? 16.973 -3.271 -2.634 1.00 79.31 100 CYS A O 1
ATOM 750 N N . PRO A 1 101 ? 18.524 -2.192 -3.888 1.00 74.00 101 PRO A N 1
ATOM 751 C CA . PRO A 1 101 ? 19.031 -3.397 -4.541 1.00 74.00 101 PRO A CA 1
ATOM 752 C C . PRO A 1 101 ? 19.584 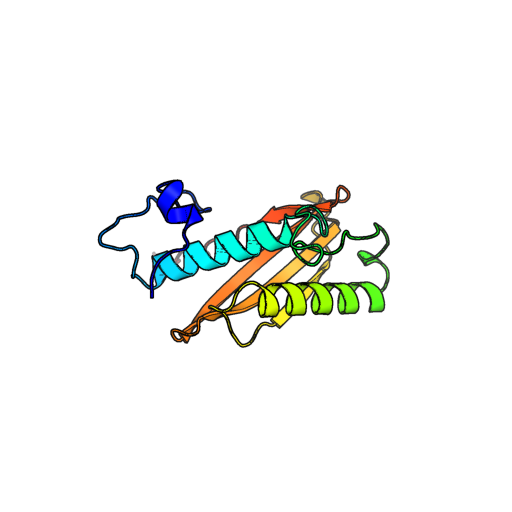-4.414 -3.540 1.00 74.00 101 PRO A C 1
ATOM 754 O O . PRO A 1 101 ? 19.429 -5.616 -3.735 1.00 74.00 101 PRO A O 1
ATOM 757 N N . GLU A 1 102 ? 20.144 -3.949 -2.420 1.00 79.31 102 GLU A N 1
ATOM 758 C CA . GLU A 1 102 ? 20.680 -4.786 -1.340 1.00 79.31 102 GLU A CA 1
ATOM 759 C C . GLU A 1 102 ? 19.594 -5.649 -0.684 1.00 79.31 102 GLU A C 1
ATOM 761 O O . GLU A 1 102 ? 19.868 -6.741 -0.190 1.00 79.31 102 GLU A O 1
ATOM 766 N N . ARG A 1 103 ? 18.340 -5.180 -0.702 1.00 75.31 103 ARG A N 1
ATOM 767 C CA . ARG A 1 103 ? 17.166 -5.921 -0.221 1.00 75.31 103 ARG A CA 1
ATOM 768 C C . ARG A 1 103 ? 16.396 -6.613 -1.354 1.00 75.31 103 ARG A C 1
ATOM 770 O O . ARG A 1 103 ? 15.362 -7.241 -1.102 1.00 75.31 103 ARG A O 1
ATOM 777 N N . GLY A 1 104 ? 16.898 -6.538 -2.589 1.00 76.19 104 GLY A N 1
ATOM 778 C CA . GLY A 1 104 ? 16.291 -7.113 -3.789 1.00 76.19 104 GLY A CA 1
ATOM 779 C C . GLY A 1 104 ? 15.030 -6.383 -4.255 1.00 76.19 104 GLY A C 1
ATOM 780 O O . GLY A 1 104 ? 14.152 -7.018 -4.841 1.00 76.19 104 GLY A O 1
ATOM 781 N N . PHE A 1 105 ? 14.904 -5.089 -3.942 1.00 79.94 105 PHE A N 1
ATOM 782 C CA . PHE A 1 105 ? 13.820 -4.235 -4.427 1.00 79.94 105 PHE A CA 1
ATOM 783 C C . PHE A 1 105 ? 14.309 -3.374 -5.584 1.00 79.94 105 PHE A C 1
ATOM 785 O O . PHE A 1 105 ? 15.357 -2.740 -5.493 1.00 79.94 105 PHE A O 1
ATOM 792 N N . VAL A 1 106 ? 13.513 -3.315 -6.643 1.00 78.81 106 VAL A N 1
ATOM 793 C CA . VAL A 1 106 ? 13.772 -2.488 -7.827 1.00 78.81 106 VAL A CA 1
ATOM 794 C C . VAL A 1 106 ? 13.140 -1.110 -7.660 1.00 78.81 106 VAL A C 1
ATOM 796 O O . VAL A 1 106 ? 13.715 -0.099 -8.054 1.00 78.81 106 VAL A O 1
ATOM 799 N N . VAL A 1 107 ? 11.963 -1.065 -7.033 1.00 82.12 107 VAL A N 1
ATOM 800 C CA . VAL A 1 107 ? 11.171 0.151 -6.828 1.00 82.12 107 VAL A CA 1
ATOM 801 C C . VAL A 1 107 ? 10.603 0.154 -5.417 1.00 82.12 107 VAL A C 1
ATOM 803 O O . VAL A 1 107 ? 10.219 -0.895 -4.904 1.00 82.12 107 VAL A O 1
ATOM 806 N N . SER A 1 108 ? 10.505 1.334 -4.815 1.00 86.31 108 SER A N 1
ATOM 807 C CA . SER A 1 108 ? 9.793 1.558 -3.558 1.00 86.31 108 SER A CA 1
ATOM 808 C C . SER A 1 108 ? 8.606 2.492 -3.797 1.00 86.31 108 SER A C 1
ATOM 810 O O . SER A 1 108 ? 8.724 3.510 -4.471 1.00 86.31 108 SER A O 1
ATOM 812 N N . LEU A 1 109 ? 7.446 2.155 -3.245 1.00 87.44 109 LEU A N 1
ATOM 813 C CA . LEU A 1 109 ? 6.248 2.987 -3.241 1.00 87.44 109 LEU A CA 1
ATOM 814 C C . LEU A 1 109 ? 6.029 3.513 -1.827 1.00 87.44 109 LEU A C 1
ATOM 816 O O . LEU A 1 109 ? 5.852 2.717 -0.903 1.00 87.44 109 LEU A O 1
ATO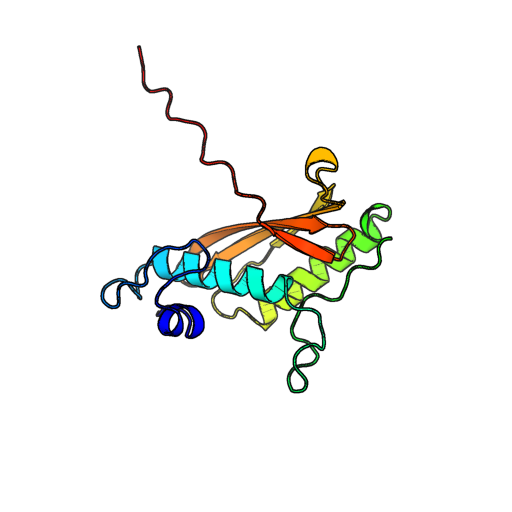M 820 N N . ARG A 1 110 ? 5.979 4.836 -1.658 1.00 91.88 110 ARG A N 1
ATOM 821 C CA . ARG A 1 110 ? 5.502 5.468 -0.424 1.00 91.88 110 ARG A CA 1
ATOM 822 C C . ARG A 1 110 ? 4.096 5.999 -0.644 1.00 91.88 110 ARG A C 1
ATOM 824 O O . ARG A 1 110 ? 3.864 6.807 -1.540 1.00 91.88 110 ARG A O 1
ATOM 831 N N . ILE A 1 111 ? 3.166 5.546 0.184 1.00 92.81 111 ILE A N 1
ATOM 832 C CA . ILE A 1 111 ? 1.752 5.894 0.113 1.00 92.81 111 ILE A CA 1
ATOM 833 C C . ILE A 1 111 ? 1.399 6.674 1.369 1.00 92.81 111 ILE A C 1
ATOM 835 O O . ILE A 1 111 ? 1.438 6.138 2.475 1.00 92.81 111 ILE A O 1
ATOM 839 N N . GLY A 1 112 ? 1.045 7.940 1.177 1.00 94.25 112 GLY A N 1
ATOM 840 C CA . GLY A 1 112 ? 0.469 8.794 2.204 1.00 94.25 112 GLY A CA 1
ATOM 841 C C . GLY A 1 112 ? -1.030 8.934 1.977 1.00 94.25 112 GLY A C 1
ATOM 842 O O . GLY A 1 112 ? -1.475 9.154 0.855 1.00 94.25 112 GLY A O 1
ATOM 843 N N . ALA A 1 113 ? -1.825 8.809 3.029 1.00 94.06 113 ALA A N 1
ATOM 844 C CA . ALA A 1 113 ? -3.252 9.096 2.984 1.00 94.06 113 ALA A CA 1
ATOM 845 C C . ALA A 1 113 ? -3.742 9.561 4.357 1.00 94.06 113 ALA A C 1
ATOM 847 O O . ALA A 1 113 ? -3.043 9.444 5.360 1.00 94.06 113 ALA A O 1
ATOM 848 N N . SER A 1 114 ? -4.970 10.060 4.426 1.00 93.25 114 SER A N 1
ATOM 849 C CA . SER A 1 114 ? -5.665 10.280 5.695 1.00 93.25 114 SER A CA 1
ATOM 850 C C . SER A 1 114 ? -6.872 9.362 5.779 1.00 93.25 114 SER A C 1
ATOM 852 O O . SER A 1 114 ? -7.613 9.203 4.808 1.00 93.25 114 SER A O 1
ATOM 854 N N . LEU A 1 115 ? -7.121 8.769 6.942 1.00 91.31 115 LEU A N 1
ATOM 855 C CA . LEU A 1 115 ? -8.403 8.129 7.203 1.00 91.31 115 LEU A CA 1
ATOM 856 C C . LEU A 1 115 ? -9.508 9.194 7.204 1.00 91.31 115 LEU A C 1
ATOM 858 O O . LEU A 1 115 ? -9.297 10.361 7.554 1.00 91.31 115 LEU A O 1
ATOM 862 N N . ARG A 1 116 ? -10.737 8.799 6.858 1.00 89.56 116 ARG A N 1
ATOM 863 C CA . ARG A 1 116 ? -11.903 9.694 6.993 1.00 89.56 116 ARG A CA 1
ATOM 864 C C . ARG A 1 116 ? -12.169 10.127 8.438 1.00 89.56 116 ARG A C 1
ATOM 866 O O . ARG A 1 116 ? -12.798 11.158 8.638 1.00 89.56 116 ARG A O 1
ATOM 873 N N . SER A 1 117 ? -11.688 9.367 9.418 1.00 85.56 117 SER A N 1
ATOM 874 C CA . SER A 1 117 ? -11.709 9.712 10.843 1.00 85.56 117 SER A CA 1
ATOM 875 C C . SER A 1 117 ? -10.690 10.794 11.229 1.00 85.56 117 SER A C 1
ATOM 877 O O . SER A 1 117 ? -10.885 11.455 12.242 1.00 85.56 117 SER A O 1
ATOM 879 N N . GLY A 1 118 ? -9.682 11.055 10.387 1.00 86.06 118 GLY A N 1
ATOM 880 C CA . GLY A 1 118 ? -8.713 12.141 10.561 1.00 86.06 118 GLY A CA 1
ATOM 881 C C . GLY A 1 118 ? -7.279 11.686 10.817 1.00 86.06 118 GLY A C 1
ATOM 882 O O . GLY A 1 118 ? -6.372 12.500 10.678 1.00 86.06 118 GLY A O 1
ATOM 883 N N . GLU A 1 119 ? -7.049 10.415 11.142 1.00 88.00 119 GLU A N 1
ATOM 884 C CA . GLU A 1 119 ? -5.705 9.907 11.415 1.00 88.00 119 GLU A CA 1
ATOM 885 C C . GLU A 1 119 ? -4.884 9.764 10.123 1.00 88.00 119 GLU A C 1
ATOM 887 O O . GLU A 1 119 ? -5.399 9.257 9.117 1.00 88.00 119 GLU A O 1
ATOM 892 N N . PRO A 1 120 ? -3.604 10.172 10.132 1.00 91.19 120 PRO A N 1
ATOM 893 C CA . PRO A 1 120 ? -2.720 9.968 8.997 1.00 91.19 120 PRO A CA 1
ATOM 894 C C . PRO A 1 120 ? -2.351 8.488 8.847 1.00 91.19 120 PRO A C 1
ATOM 896 O O . PRO A 1 120 ? -2.198 7.750 9.821 1.00 91.19 120 PRO A O 1
ATOM 899 N N . LEU A 1 121 ? -2.169 8.069 7.601 1.00 91.94 121 LEU A N 1
ATOM 900 C CA . LEU A 1 121 ? -1.686 6.757 7.204 1.00 91.94 121 LEU A CA 1
ATOM 901 C C . LEU A 1 121 ? -0.452 6.945 6.322 1.00 91.94 121 LEU A C 1
ATOM 903 O O . LEU A 1 121 ? -0.524 7.595 5.282 1.00 91.94 121 LEU A O 1
ATOM 907 N N . SER A 1 122 ? 0.656 6.332 6.731 1.00 91.50 122 SER A N 1
ATOM 908 C CA . SER A 1 122 ? 1.829 6.091 5.885 1.00 91.50 122 SER A CA 1
ATOM 909 C C . SER A 1 122 ? 1.999 4.589 5.684 1.00 91.50 122 SER A C 1
ATOM 911 O O . SER A 1 122 ? 1.718 3.804 6.603 1.00 91.50 122 SER A O 1
ATOM 913 N N . LEU A 1 123 ? 2.397 4.196 4.478 1.00 90.06 123 LEU A N 1
ATOM 914 C CA . LEU A 1 123 ? 2.745 2.828 4.118 1.00 90.06 123 LEU A CA 1
ATOM 915 C C . LEU A 1 123 ? 3.851 2.839 3.058 1.00 90.06 123 LEU A C 1
ATOM 917 O O . LEU A 1 123 ? 3.718 3.511 2.035 1.00 90.06 123 LEU A O 1
ATOM 921 N N . ALA A 1 124 ? 4.900 2.049 3.275 1.00 89.81 124 ALA A N 1
ATOM 922 C CA . ALA A 1 124 ? 5.982 1.851 2.319 1.00 89.81 124 ALA A CA 1
ATOM 923 C C . ALA A 1 124 ? 6.008 0.397 1.816 1.00 89.81 124 ALA A C 1
ATOM 925 O O . ALA A 1 124 ? 5.941 -0.556 2.596 1.00 89.81 124 ALA A O 1
ATOM 926 N N . ILE A 1 125 ? 6.085 0.214 0.497 1.00 86.62 125 ILE A N 1
ATOM 927 C CA . ILE A 1 125 ? 6.079 -1.102 -0.155 1.00 86.62 125 ILE A CA 1
ATOM 928 C C . ILE A 1 125 ? 7.219 -1.163 -1.167 1.00 86.62 125 ILE A C 1
ATOM 930 O O . ILE A 1 125 ? 7.278 -0.352 -2.084 1.00 86.62 125 ILE A O 1
ATOM 934 N N . GLY A 1 126 ? 8.103 -2.144 -1.023 1.00 85.06 126 GLY A N 1
ATOM 935 C CA . GLY A 1 126 ? 9.162 -2.455 -1.975 1.00 85.06 126 GLY A CA 1
ATOM 936 C C . GLY A 1 126 ? 8.681 -3.494 -2.982 1.00 85.06 126 GLY A C 1
ATOM 937 O O . GLY A 1 126 ? 8.046 -4.476 -2.610 1.00 85.06 126 GLY A O 1
ATOM 938 N N . LEU A 1 127 ? 8.990 -3.297 -4.257 1.00 79.19 127 LEU A N 1
ATOM 939 C CA . LEU A 1 127 ? 8.643 -4.194 -5.357 1.00 79.19 127 LEU A CA 1
ATOM 940 C C . LEU A 1 127 ? 9.906 -4.882 -5.870 1.00 79.19 127 LEU A C 1
ATOM 942 O O . LEU A 1 127 ? 10.906 -4.226 -6.164 1.00 79.19 127 LEU A O 1
ATOM 946 N N . ARG A 1 128 ? 9.868 -6.213 -5.958 1.00 77.94 128 ARG A N 1
ATOM 947 C CA . ARG A 1 128 ? 10.956 -7.041 -6.504 1.00 77.94 128 ARG A CA 1
ATOM 948 C C . ARG A 1 128 ? 10.857 -7.149 -8.028 1.00 77.94 128 ARG A C 1
ATOM 950 O O . ARG A 1 128 ? 9.807 -6.868 -8.599 1.00 77.94 128 ARG A O 1
ATOM 957 N N . GLU A 1 129 ? 11.908 -7.647 -8.684 1.00 69.12 129 GLU A N 1
ATOM 958 C CA . GLU A 1 129 ? 11.894 -7.936 -10.135 1.00 69.12 129 GLU A CA 1
ATOM 959 C C . GLU A 1 129 ? 10.786 -8.922 -10.538 1.00 69.12 129 GLU A C 1
ATOM 961 O O . GLU A 1 129 ? 10.221 -8.820 -11.623 1.00 69.12 129 GLU A O 1
ATOM 966 N N . SER A 1 130 ? 10.417 -9.847 -9.644 1.00 65.75 130 SER A N 1
ATOM 967 C CA . SER A 1 130 ? 9.299 -10.781 -9.843 1.00 65.75 130 SER A CA 1
ATOM 968 C C . SER A 1 130 ? 7.919 -10.104 -9.859 1.00 65.75 130 SER A C 1
ATOM 970 O O . SER A 1 130 ? 6.915 -10.748 -10.184 1.00 65.75 130 SER A O 1
ATOM 972 N N . GLY A 1 131 ? 7.848 -8.824 -9.484 1.00 64.44 131 GLY A N 1
ATOM 973 C CA . GLY A 1 131 ? 6.609 -8.100 -9.221 1.00 64.44 131 GLY A CA 1
ATOM 974 C C . GLY A 1 131 ? 5.988 -8.427 -7.862 1.00 64.44 131 GLY A C 1
ATOM 975 O O . GLY A 1 131 ? 4.886 -7.967 -7.581 1.00 64.44 131 GLY A O 1
ATOM 976 N N . GLU A 1 132 ? 6.660 -9.216 -7.018 1.00 67.31 132 GLU A N 1
ATOM 977 C CA . GLU A 1 132 ? 6.186 -9.487 -5.662 1.00 67.31 132 GLU A CA 1
ATOM 978 C C . GLU A 1 132 ? 6.473 -8.289 -4.747 1.00 67.31 132 GLU A C 1
ATOM 980 O O . GLU A 1 132 ? 7.635 -7.878 -4.622 1.00 67.31 132 GLU A O 1
ATOM 985 N N . PRO A 1 133 ? 5.449 -7.720 -4.087 1.00 70.25 133 PRO A N 1
ATOM 986 C CA . PRO A 1 133 ? 5.665 -6.697 -3.083 1.00 70.25 133 PRO A CA 1
ATOM 987 C C . PRO A 1 133 ? 6.126 -7.297 -1.757 1.00 70.25 133 PRO A C 1
ATOM 989 O O . PRO A 1 133 ? 5.634 -8.332 -1.306 1.00 70.25 133 PRO A O 1
ATOM 992 N N . ALA A 1 134 ? 6.994 -6.573 -1.065 1.00 71.38 134 ALA A N 1
ATOM 993 C CA . ALA A 1 134 ? 7.225 -6.741 0.359 1.00 71.38 134 ALA A CA 1
ATOM 994 C C . ALA A 1 134 ? 7.033 -5.397 1.060 1.00 71.38 134 ALA A C 1
ATOM 996 O O . ALA A 1 134 ? 7.343 -4.344 0.508 1.00 71.38 134 ALA A O 1
ATOM 997 N N . VAL A 1 135 ? 6.511 -5.429 2.283 1.00 68.81 135 VAL A N 1
ATOM 998 C CA . VAL A 1 135 ? 6.442 -4.218 3.102 1.00 68.81 135 VAL A CA 1
ATOM 999 C C . VAL A 1 135 ? 7.864 -3.815 3.453 1.00 68.81 135 VAL A C 1
ATOM 1001 O O . VAL A 1 135 ? 8.677 -4.648 3.855 1.00 68.81 135 VAL A O 1
ATOM 1004 N N . LEU A 1 136 ? 8.158 -2.539 3.241 1.00 69.31 136 LEU A N 1
ATOM 1005 C CA . LEU A 1 136 ? 9.315 -1.918 3.851 1.00 69.31 136 LEU A CA 1
ATOM 1006 C C . LEU A 1 136 ? 8.825 -1.553 5.242 1.00 69.31 136 LEU A C 1
ATOM 1008 O O . LEU A 1 136 ? 7.988 -0.659 5.368 1.00 69.31 136 LEU A O 1
ATOM 1012 N N . ASP A 1 137 ? 9.238 -2.321 6.250 1.00 57.97 137 ASP A N 1
ATOM 1013 C CA . ASP A 1 137 ? 8.961 -1.952 7.633 1.00 57.97 137 ASP A CA 1
ATOM 1014 C C . ASP A 1 137 ? 9.443 -0.509 7.799 1.00 57.97 137 ASP A C 1
ATOM 1016 O O . ASP A 1 137 ? 10.620 -0.218 7.570 1.00 57.97 137 ASP A O 1
ATOM 1020 N N . GLU A 1 138 ? 8.517 0.412 8.090 1.00 50.03 138 GLU A N 1
ATOM 1021 C CA . GLU A 1 138 ? 8.915 1.733 8.555 1.00 50.03 138 GLU A CA 1
ATOM 1022 C C . GLU A 1 138 ? 9.715 1.458 9.820 1.00 50.03 138 GLU A C 1
ATOM 1024 O O . GLU A 1 138 ? 9.192 0.841 10.754 1.00 50.03 138 GLU A O 1
ATOM 1029 N N . GLU A 1 139 ? 11.001 1.811 9.807 1.00 36.69 139 GLU A N 1
ATOM 1030 C CA . GLU A 1 139 ? 11.810 1.759 11.010 1.00 36.69 139 GLU A CA 1
ATOM 1031 C C . GLU A 1 139 ? 10.993 2.376 12.143 1.00 36.69 139 GLU A C 1
ATOM 1033 O O . GLU A 1 139 ? 10.444 3.477 12.027 1.00 36.69 139 GLU A O 1
ATOM 1038 N N . THR A 1 140 ? 10.868 1.606 13.223 1.00 30.88 140 THR A N 1
ATOM 1039 C CA . THR A 1 140 ? 10.534 2.128 14.544 1.00 30.88 140 THR A CA 1
ATOM 1040 C C . THR A 1 140 ? 11.256 3.467 14.685 1.00 30.88 140 THR A C 1
ATOM 1042 O O . THR A 1 140 ? 12.458 3.489 14.413 1.00 30.88 140 THR A O 1
ATOM 1045 N N . PRO A 1 141 ? 10.580 4.575 15.049 1.00 33.81 141 PRO A N 1
ATOM 1046 C CA . PRO A 1 141 ? 11.294 5.813 15.299 1.00 33.81 141 PRO A CA 1
ATOM 1047 C C . PRO A 1 141 ? 12.391 5.486 16.303 1.00 33.81 141 PRO A C 1
ATOM 1049 O O . PRO A 1 141 ? 12.111 4.865 17.336 1.00 33.81 141 PRO A O 1
ATOM 1052 N N . ASP A 1 142 ? 13.618 5.818 15.909 1.00 31.61 142 ASP A N 1
ATOM 1053 C CA . ASP A 1 142 ? 14.830 5.586 16.672 1.00 31.61 142 ASP A CA 1
ATOM 1054 C C . ASP A 1 142 ? 14.577 5.851 18.151 1.00 31.61 142 ASP A C 1
ATOM 1056 O O . ASP A 1 142 ? 13.871 6.796 18.531 1.00 31.61 142 ASP A O 1
ATOM 1060 N N . GLY A 1 143 ? 15.118 4.947 18.963 1.00 34.06 143 GLY A N 1
ATOM 1061 C CA . GLY A 1 143 ? 14.953 4.934 20.400 1.00 34.06 143 GLY A CA 1
ATOM 1062 C C . GLY A 1 143 ? 15.048 6.337 20.980 1.00 34.06 143 GLY A C 1
ATOM 1063 O O . GLY A 1 143 ? 15.940 7.119 20.668 1.00 34.06 143 GLY A O 1
ATOM 1064 N N . HIS A 1 144 ? 14.095 6.630 21.854 1.00 36.00 144 HIS A N 1
ATOM 1065 C CA . HIS A 1 144 ? 14.187 7.700 22.824 1.00 36.00 144 HIS A CA 1
ATOM 1066 C C . HIS A 1 144 ? 15.567 7.609 23.506 1.00 36.00 144 HIS A C 1
ATOM 1068 O O . HIS A 1 144 ? 15.758 6.794 24.410 1.00 36.00 144 HIS A O 1
ATOM 1074 N N . GLU A 1 145 ? 16.537 8.423 23.081 1.00 37.19 145 GLU A N 1
ATOM 1075 C CA . GLU A 1 145 ? 17.701 8.750 23.902 1.00 37.19 145 GLU A CA 1
ATOM 1076 C C . GLU A 1 145 ? 17.197 9.615 25.062 1.00 37.19 145 GLU A C 1
ATOM 1078 O O . GLU A 1 145 ? 17.240 10.843 25.055 1.00 37.19 145 GLU A O 1
ATOM 1083 N N . ALA A 1 146 ? 16.643 8.939 26.066 1.00 39.53 146 ALA A N 1
ATOM 1084 C CA . ALA A 1 146 ? 16.487 9.472 27.401 1.00 39.53 146 ALA A CA 1
ATOM 1085 C C . ALA A 1 146 ? 17.773 9.170 28.177 1.00 39.53 146 ALA A C 1
ATOM 1087 O O . ALA A 1 146 ? 17.967 8.057 28.652 1.00 39.53 146 ALA A O 1
ATOM 1088 N N . GLY A 1 147 ? 18.628 10.191 28.254 1.00 42.47 147 GLY A N 1
ATOM 1089 C CA . GLY A 1 147 ? 19.494 10.548 29.379 1.00 42.47 147 GLY A CA 1
ATOM 1090 C C . GLY A 1 147 ? 20.308 9.463 30.089 1.00 42.47 147 GLY A C 1
ATOM 1091 O O . GLY A 1 147 ? 19.763 8.664 30.846 1.00 42.47 147 GLY A O 1
ATOM 1092 N N . VAL A 1 148 ? 21.632 9.626 30.021 1.00 38.50 148 VAL A N 1
ATOM 1093 C CA . VAL A 1 148 ? 22.495 9.724 31.213 1.00 38.50 148 VAL A CA 1
ATOM 1094 C C . VAL A 1 148 ? 23.455 10.888 31.011 1.00 38.50 148 VAL A C 1
ATOM 1096 O O . VAL A 1 148 ? 24.022 10.980 29.902 1.00 38.50 148 VAL A O 1
#

Foldseek 3Di:
DFADPVCVVVQHFPVRHGDDPVCRPPPVVNQSRLQRVLLVQAQDEQCPDVVHNLGYQDFDDLPQLVDPVSQVVSQVSSQCSSVPPPVQWDPWGKHKDAADVVVQFGIKIWIWIAGPVGHIHIWIWGAHSVRGIDTPPPPDPPDPPDDD

Sequence (148 aa):
MKAGILDVLLGRFDDGTVVDARAVTSPHAQLASVRGHIRRLISARQGSLVHMPEYGAPGLPAVYSDIPYASAALGEDVRRLVTTHEPRVRDVAVTVEPGCPERGFVVSLRIGASLRSGEPLSLAIGLRESGEPAVLDEETPDGHEAGV

Secondary structure (DSSP, 8-state):
----HHHHHHTB-TTS-B--TTTTTSHHHHHHHHHHHHHHHHHSBTT-STT-TT-SBPPPPTTSSS-HHHHHHHHHHHHHHHHHH-TTEEEEEEEEEE--GGGT-SEEEEEEEEETTS-EEEEEEEE-TTS-EEE-------------

Radius of gyration: 16.4 Å; chains: 1; bounding box: 39×27×49 Å